Protein AF-A0A913WZL6-F1 (afdb_monomer)

Organism: Exaiptasia diaphana (NCBI:txid2652724)

Sequence (117 aa):
MYYIDDGRYGSFSDIPDTDFRVAPIEKLTSKLTYPSCICGHFLAGLDIVKEDCQLPKLSIGDWLYFDCFGAYTSTMLCNFNGFGNVKCTYYYATSKVWTSIQLNASQDFNASITFLE

Foldseek 3Di:
DEEDQAFCQAQLVPPDLPRKDKAWPDDDPDPQWDWDWYAYPPDPPPRTSHGTDTYDDDDPPTDMDIPPSDPSGQVVHDCVPNSDHDPDDDDDDDPVRVVVVVVVVVVVVVVVVVVVD

Mean predicted aligned error: 8.56 Å

Solvent-accessible surface area (backbone atoms only — not comparable to full-atom values): 7377 Å² total; per-residue (Å²): 111,47,75,41,98,55,21,36,62,24,50,42,50,77,56,62,62,86,72,49,56,76,43,63,71,66,87,66,94,63,90,63,60,40,89,28,28,38,24,15,76,48,67,87,91,74,22,61,50,33,78,80,42,78,39,52,92,78,58,95,87,66,53,77,42,66,49,88,71,74,71,68,12,77,85,57,53,45,63,61,92,71,56,75,68,86,89,74,88,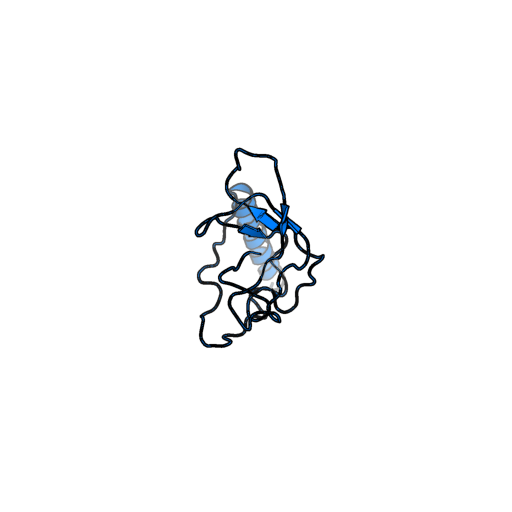85,87,84,73,52,71,69,56,49,52,52,51,54,54,51,56,54,49,55,54,53,57,65,54,67,80,76,118

Structure (mmCIF, N/CA/C/O backbone):
data_AF-A0A913WZL6-F1
#
_entry.id   AF-A0A913WZL6-F1
#
loop_
_atom_site.group_PDB
_atom_site.id
_atom_site.type_symbol
_atom_site.label_atom_id
_atom_site.label_alt_id
_atom_site.label_comp_id
_atom_site.label_asym_id
_atom_site.label_entity_id
_atom_site.label_seq_id
_atom_site.pdbx_PDB_ins_code
_atom_site.Cartn_x
_atom_site.Cartn_y
_atom_site.Cartn_z
_atom_site.occupancy
_atom_site.B_iso_or_equiv
_atom_site.auth_seq_id
_atom_site.auth_comp_id
_atom_site.auth_asym_id
_atom_site.auth_atom_id
_atom_site.pdbx_PDB_model_num
ATOM 1 N N . MET A 1 1 ? 3.086 -1.416 -17.915 1.00 90.50 1 MET A N 1
ATOM 2 C CA . MET A 1 1 ? 4.038 -1.495 -16.788 1.00 90.50 1 MET A CA 1
ATOM 3 C C . MET A 1 1 ? 3.998 -0.167 -16.061 1.00 90.50 1 MET A C 1
ATOM 5 O O . MET A 1 1 ? 4.027 0.858 -16.735 1.00 90.50 1 MET A O 1
ATOM 9 N N . TYR A 1 2 ? 3.876 -0.195 -14.739 1.00 93.69 2 TYR A N 1
ATOM 10 C CA . TYR A 1 2 ? 3.751 0.979 -13.878 1.00 93.69 2 TYR A CA 1
ATOM 11 C C . TYR A 1 2 ? 4.777 0.895 -12.749 1.00 93.69 2 TYR A C 1
ATOM 13 O O . TYR A 1 2 ? 4.983 -0.183 -12.198 1.00 93.69 2 TYR A O 1
ATOM 21 N N . TYR A 1 3 ? 5.405 2.024 -12.425 1.00 92.69 3 TYR A N 1
ATOM 22 C CA . TYR A 1 3 ? 6.372 2.136 -11.335 1.00 92.69 3 TYR A CA 1
ATOM 23 C C . TYR A 1 3 ? 5.739 2.909 -10.182 1.00 92.69 3 TYR A C 1
ATOM 25 O O . TYR A 1 3 ? 5.160 3.973 -10.414 1.00 92.69 3 TYR A O 1
ATOM 33 N N . ILE A 1 4 ? 5.845 2.371 -8.972 1.00 91.69 4 ILE A N 1
ATOM 34 C CA . ILE A 1 4 ? 5.346 2.989 -7.739 1.00 91.69 4 ILE A CA 1
ATOM 35 C C . ILE A 1 4 ? 6.505 3.340 -6.798 1.00 91.69 4 ILE A C 1
ATOM 37 O O . ILE A 1 4 ? 7.641 2.912 -6.998 1.00 91.69 4 ILE A O 1
ATOM 41 N N . ASP A 1 5 ? 6.224 4.154 -5.786 1.00 89.00 5 ASP A N 1
ATOM 42 C CA . ASP A 1 5 ? 7.200 4.675 -4.824 1.00 89.00 5 ASP A CA 1
ATOM 43 C C . ASP A 1 5 ? 7.444 3.755 -3.612 1.00 89.00 5 ASP A C 1
ATOM 45 O O . ASP A 1 5 ? 8.078 4.172 -2.647 1.00 89.00 5 ASP A O 1
ATOM 49 N N . ASP A 1 6 ? 6.991 2.501 -3.689 1.00 88.88 6 ASP A N 1
ATOM 50 C CA . ASP A 1 6 ? 7.265 1.422 -2.734 1.00 88.88 6 ASP A CA 1
ATOM 51 C C . ASP A 1 6 ? 7.424 0.089 -3.496 1.00 88.88 6 ASP A C 1
ATOM 53 O O . ASP A 1 6 ? 7.043 -0.011 -4.660 1.00 88.88 6 ASP A O 1
ATOM 57 N N . GLY A 1 7 ? 8.006 -0.943 -2.890 1.00 88.31 7 GLY A N 1
ATOM 58 C CA . GLY A 1 7 ? 8.343 -2.179 -3.598 1.00 88.31 7 GLY A CA 1
ATOM 59 C C . GLY A 1 7 ? 8.677 -3.365 -2.700 1.00 88.31 7 GLY A C 1
ATOM 60 O O . GLY A 1 7 ? 8.462 -3.344 -1.487 1.00 88.31 7 GLY A O 1
ATOM 61 N N . ARG A 1 8 ? 9.242 -4.417 -3.301 1.00 87.19 8 ARG A N 1
ATOM 62 C CA . ARG A 1 8 ? 9.744 -5.638 -2.644 1.00 87.19 8 ARG A CA 1
ATOM 63 C C . ARG A 1 8 ? 10.847 -5.360 -1.631 1.00 87.19 8 ARG A C 1
ATOM 65 O O . ARG A 1 8 ? 11.043 -6.131 -0.707 1.00 87.19 8 ARG A O 1
ATOM 72 N N . TYR A 1 9 ? 11.573 -4.261 -1.780 1.00 84.94 9 TYR A N 1
ATOM 73 C CA . TYR A 1 9 ? 12.570 -3.848 -0.788 1.00 84.94 9 TYR A CA 1
ATOM 74 C C . TYR A 1 9 ? 11.988 -2.950 0.311 1.00 84.94 9 TYR A C 1
ATOM 76 O O . TYR A 1 9 ? 12.707 -2.569 1.232 1.00 84.94 9 TYR A O 1
ATOM 84 N N . GLY A 1 10 ? 10.696 -2.632 0.217 1.00 85.31 10 GLY A N 1
ATOM 85 C CA . GLY A 1 10 ? 9.929 -1.878 1.193 1.00 85.31 10 GLY A CA 1
ATOM 86 C C . GLY A 1 10 ? 8.768 -2.710 1.732 1.00 85.31 10 GLY A C 1
ATOM 87 O O . GLY A 1 10 ? 8.968 -3.806 2.261 1.00 85.31 10 GLY A O 1
ATOM 88 N N . SER A 1 11 ? 7.548 -2.185 1.634 1.00 86.38 11 SER A N 1
ATOM 89 C CA . SER A 1 11 ? 6.396 -2.784 2.314 1.00 86.38 11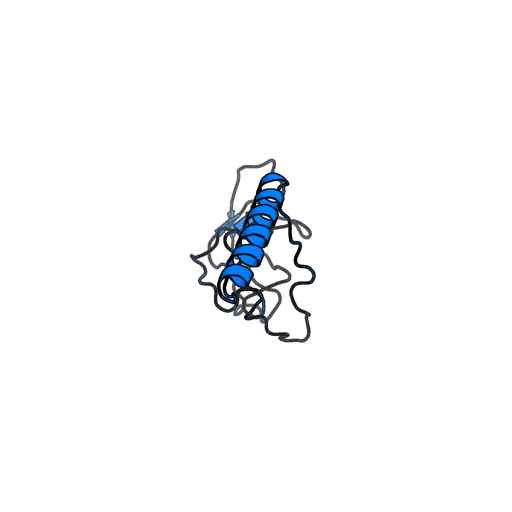 SER A CA 1
ATOM 90 C C . SER A 1 11 ? 5.914 -4.096 1.687 1.00 86.38 11 SER A C 1
ATOM 92 O O . SER A 1 11 ? 5.127 -4.7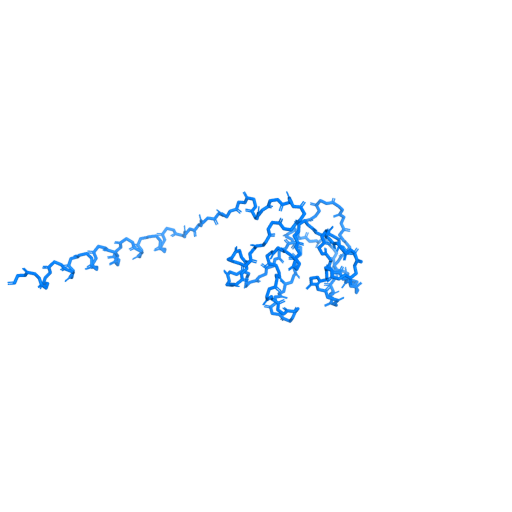98 2.314 1.00 86.38 11 SER A O 1
ATOM 94 N N . PHE A 1 12 ? 6.370 -4.443 0.477 1.00 88.31 12 PHE A N 1
ATOM 95 C CA . PHE A 1 12 ? 5.972 -5.659 -0.251 1.00 88.31 12 PHE A CA 1
ATOM 96 C C . PHE A 1 12 ? 6.970 -6.821 -0.103 1.00 88.31 12 PHE A C 1
ATOM 98 O O . PHE A 1 12 ? 6.917 -7.784 -0.870 1.00 88.31 12 PHE A O 1
ATOM 105 N N . SER A 1 13 ? 7.902 -6.727 0.849 1.00 85.12 13 SER A N 1
ATOM 106 C CA . SER A 1 13 ? 9.013 -7.675 1.011 1.00 85.12 13 SER A CA 1
ATOM 107 C C . SER A 1 13 ? 8.575 -9.130 1.147 1.00 85.12 13 SER A C 1
ATOM 109 O O . SER A 1 13 ? 8.995 -9.968 0.349 1.00 85.12 13 SER A O 1
ATOM 111 N N . ASP A 1 14 ? 7.665 -9.418 2.076 1.00 81.38 14 ASP A N 1
ATOM 112 C CA . ASP A 1 14 ? 7.252 -10.792 2.396 1.00 81.38 14 ASP A CA 1
ATOM 113 C C . ASP A 1 14 ? 5.830 -11.117 1.919 1.00 81.38 14 ASP A C 1
ATOM 115 O O . ASP A 1 14 ? 5.160 -12.001 2.444 1.00 81.38 14 ASP A O 1
ATOM 119 N N . ILE A 1 15 ? 5.329 -10.364 0.936 1.00 79.56 15 ILE A N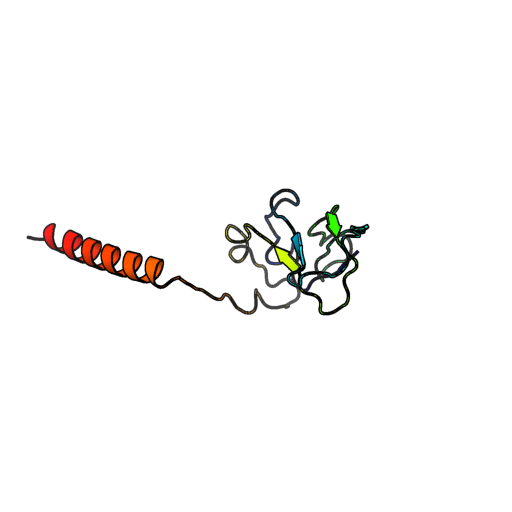 1
ATOM 120 C CA . ILE A 1 15 ? 3.952 -10.510 0.466 1.00 79.56 15 ILE A CA 1
ATOM 121 C C . ILE A 1 15 ? 3.950 -11.252 -0.873 1.00 79.56 15 ILE A C 1
ATOM 123 O O . ILE A 1 15 ? 4.529 -10.765 -1.853 1.00 79.56 15 ILE A O 1
ATOM 127 N N . PRO A 1 16 ?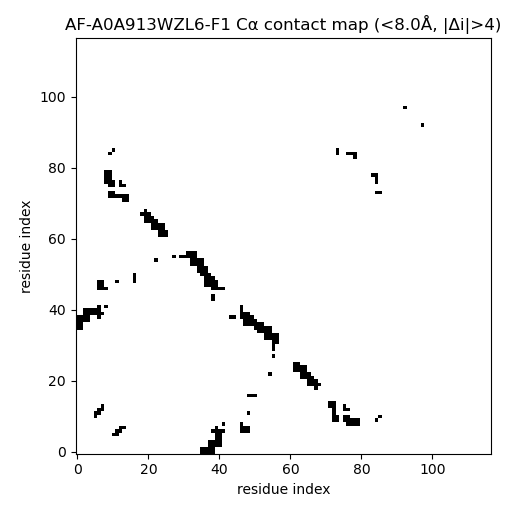 3.315 -12.430 -0.961 1.00 77.62 16 PRO A N 1
ATOM 128 C CA . PRO A 1 16 ? 3.096 -13.106 -2.231 1.00 77.62 16 PRO A CA 1
ATOM 129 C C . PRO A 1 16 ? 2.255 -12.247 -3.180 1.00 77.62 16 PRO A C 1
ATOM 131 O O . PRO A 1 16 ? 1.334 -11.552 -2.755 1.00 77.62 16 PRO A O 1
ATOM 134 N N . ASP A 1 17 ? 2.516 -12.336 -4.486 1.00 72.56 17 ASP A N 1
ATOM 135 C CA . ASP A 1 17 ? 1.759 -11.573 -5.494 1.00 72.56 17 ASP A CA 1
ATOM 136 C C . ASP A 1 17 ? 0.243 -11.881 -5.429 1.00 72.56 17 ASP A C 1
ATOM 138 O O . ASP A 1 17 ? -0.615 -11.038 -5.681 1.00 72.56 17 ASP A O 1
ATOM 142 N N . THR A 1 18 ? -0.137 -13.087 -5.014 1.00 74.56 18 THR A N 1
ATOM 143 C CA . THR A 1 18 ? -1.541 -13.514 -4.938 1.00 74.56 18 THR A CA 1
ATOM 144 C C . THR A 1 18 ? -2.346 -12.898 -3.796 1.00 74.56 18 THR A C 1
ATOM 146 O O . THR A 1 18 ? -3.575 -12.956 -3.839 1.00 74.56 18 THR A O 1
ATOM 149 N N . ASP A 1 19 ? -1.691 -12.316 -2.792 1.00 78.44 19 ASP A N 1
ATOM 150 C CA . ASP A 1 19 ? -2.312 -12.092 -1.479 1.00 78.44 19 ASP A CA 1
ATOM 151 C C . ASP A 1 19 ? -2.981 -10.722 -1.332 1.00 78.44 19 ASP A C 1
ATOM 153 O O . ASP A 1 19 ? -3.654 -10.458 -0.336 1.00 78.44 19 ASP A O 1
ATOM 157 N N . PHE A 1 20 ? -2.855 -9.859 -2.341 1.00 83.44 20 PHE A N 1
ATOM 158 C CA . PHE A 1 20 ? -3.455 -8.530 -2.339 1.00 83.44 20 PHE A CA 1
ATOM 159 C C . PHE A 1 20 ? -4.060 -8.169 -3.693 1.00 83.44 20 PHE A C 1
ATOM 161 O O . PHE A 1 20 ? -3.562 -8.516 -4.775 1.00 83.44 20 PHE A O 1
ATOM 168 N N . ARG A 1 21 ?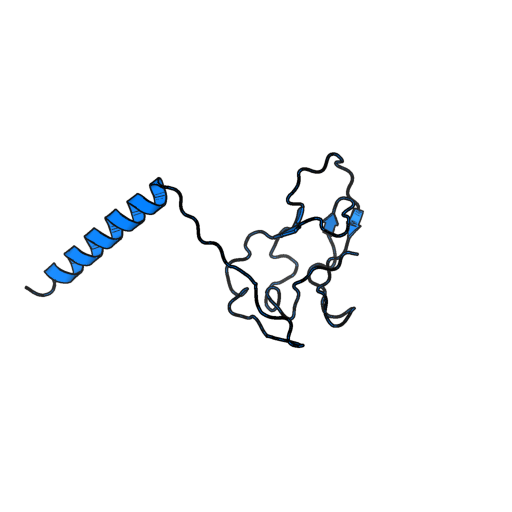 -5.155 -7.413 -3.633 1.00 87.56 21 ARG A N 1
ATOM 169 C CA . ARG A 1 21 ? -5.770 -6.772 -4.790 1.00 87.56 21 ARG A CA 1
ATOM 170 C C . ARG A 1 21 ? -5.229 -5.364 -4.921 1.00 87.56 21 ARG A C 1
ATOM 172 O O . ARG A 1 21 ? -4.963 -4.680 -3.939 1.00 87.56 21 ARG A O 1
ATOM 179 N N . VAL A 1 22 ? -5.123 -4.926 -6.167 1.00 90.81 22 VAL A N 1
ATOM 180 C CA . VAL A 1 22 ? -4.747 -3.563 -6.514 1.00 90.81 22 VAL A CA 1
ATOM 181 C C . VAL A 1 22 ? -5.889 -2.898 -7.265 1.00 90.81 22 VAL A C 1
ATOM 183 O O . VAL A 1 22 ? -6.480 -3.493 -8.169 1.00 90.81 22 VAL A O 1
ATOM 186 N N . ALA A 1 23 ? -6.208 -1.665 -6.888 1.00 90.06 23 ALA A N 1
ATOM 187 C CA . ALA A 1 23 ? -7.217 -0.861 -7.558 1.00 90.06 23 ALA A CA 1
ATOM 188 C C . ALA A 1 23 ? -6.822 0.622 -7.551 1.00 90.06 23 ALA A C 1
ATOM 190 O O . ALA A 1 23 ? -6.214 1.085 -6.592 1.00 90.06 23 ALA A O 1
ATOM 191 N N . PRO A 1 24 ? -7.171 1.399 -8.583 1.00 90.62 24 PRO A N 1
ATOM 192 C CA . PRO A 1 24 ? -7.020 2.849 -8.540 1.00 90.62 24 PRO A CA 1
ATOM 193 C C . PRO A 1 24 ? -7.974 3.468 -7.507 1.00 90.62 24 PRO A C 1
ATOM 195 O O . PRO A 1 24 ? -9.115 3.022 -7.374 1.00 90.62 24 PRO A O 1
ATOM 198 N N . ILE A 1 25 ? -7.515 4.498 -6.787 1.00 86.25 25 ILE A N 1
ATOM 199 C CA . ILE A 1 25 ? -8.334 5.200 -5.780 1.00 86.25 25 ILE A CA 1
ATOM 200 C C . ILE A 1 25 ? -9.477 5.973 -6.441 1.00 86.25 25 ILE A C 1
ATOM 202 O O . ILE A 1 25 ? -10.615 5.946 -5.967 1.00 86.25 25 ILE A O 1
ATOM 206 N N . GLU A 1 26 ? -9.188 6.679 -7.532 1.00 80.44 26 GLU A N 1
ATOM 207 C CA . GLU A 1 26 ? -10.210 7.447 -8.228 1.00 80.44 26 GLU A CA 1
ATOM 208 C C . GLU A 1 26 ? -11.116 6.545 -9.069 1.00 80.44 26 GLU A C 1
ATOM 210 O O . GLU A 1 26 ? -10.679 5.594 -9.724 1.00 80.44 26 GLU A O 1
ATOM 215 N N . LYS A 1 27 ? -12.414 6.873 -9.082 1.00 66.06 27 LYS A N 1
ATOM 216 C CA . LYS A 1 27 ? -13.380 6.229 -9.974 1.00 66.06 27 LYS A CA 1
ATOM 217 C C . LYS A 1 27 ? -13.040 6.594 -11.409 1.00 66.06 27 LYS A C 1
ATOM 219 O O . LYS A 1 27 ? -13.353 7.686 -11.879 1.00 66.06 27 LYS A O 1
ATOM 224 N N . LEU A 1 28 ? -12.450 5.647 -12.119 1.00 67.06 28 LEU A N 1
ATOM 225 C CA . LEU A 1 28 ? -12.137 5.844 -13.520 1.00 67.06 28 LEU A CA 1
ATOM 226 C C . LEU A 1 28 ? -13.412 5.830 -14.358 1.00 67.06 28 LEU A C 1
ATOM 228 O O . LEU A 1 28 ? -14.312 5.007 -14.186 1.00 67.06 28 LEU A O 1
ATOM 232 N N . THR A 1 29 ? -13.475 6.778 -15.284 1.00 63.31 29 THR A N 1
ATOM 233 C CA . THR A 1 29 ? -14.592 6.980 -16.212 1.00 63.31 29 THR A CA 1
ATOM 234 C C . THR A 1 29 ? -14.707 5.865 -17.251 1.00 63.31 29 THR A C 1
ATOM 236 O O . THR A 1 29 ? -15.782 5.654 -17.809 1.00 63.31 29 THR A O 1
ATOM 239 N N . SER A 1 30 ? -13.626 5.117 -17.490 1.00 71.44 30 SER A N 1
ATOM 240 C CA . SER A 1 30 ? -13.580 3.991 -18.423 1.00 71.44 30 SER A CA 1
ATOM 241 C C . SER A 1 30 ? -13.483 2.654 -17.691 1.00 71.44 30 SER A C 1
ATOM 243 O O . SER A 1 30 ? -12.718 2.511 -16.741 1.00 71.44 30 SER A O 1
ATOM 245 N N . LYS A 1 31 ? -14.222 1.650 -18.182 1.00 77.62 31 LYS A N 1
ATOM 246 C CA . LYS A 1 31 ? -14.140 0.251 -17.720 1.00 77.62 31 LYS A CA 1
ATOM 247 C C . LYS A 1 31 ? -13.062 -0.568 -18.440 1.00 77.62 31 LYS A C 1
ATOM 249 O O . LYS A 1 31 ? -12.906 -1.746 -18.140 1.00 77.62 31 LYS A O 1
ATOM 254 N N . LEU A 1 32 ? -12.373 0.013 -19.424 1.00 90.25 32 LEU A N 1
ATOM 255 C CA . LEU A 1 32 ? -11.387 -0.711 -20.222 1.00 90.25 32 LEU A CA 1
ATOM 256 C C . LEU A 1 32 ? -10.099 -0.922 -19.419 1.00 90.25 32 LEU A C 1
ATOM 258 O O . LEU A 1 32 ? -9.486 0.049 -18.975 1.00 90.25 32 LEU A O 1
ATOM 262 N N . THR A 1 33 ? -9.691 -2.181 -19.276 1.00 93.12 33 THR A N 1
ATOM 263 C CA . THR A 1 33 ? -8.451 -2.592 -18.610 1.00 93.12 33 THR A CA 1
ATOM 264 C C . THR A 1 33 ? -7.459 -3.189 -19.599 1.00 93.12 33 THR A C 1
ATOM 266 O O . THR A 1 33 ? -7.827 -3.622 -20.691 1.00 93.12 33 THR A O 1
ATOM 269 N N . TYR A 1 34 ? -6.195 -3.211 -19.195 1.00 94.00 34 TYR A N 1
ATOM 270 C CA . TYR A 1 34 ? -5.071 -3.718 -19.961 1.00 94.00 34 TYR A CA 1
ATOM 271 C C . TYR A 1 34 ? -4.206 -4.621 -19.071 1.00 94.00 34 TYR A C 1
ATOM 273 O O . TYR A 1 34 ? -3.998 -4.284 -17.896 1.00 94.00 34 TYR A O 1
ATOM 281 N N . PRO A 1 35 ? -3.642 -5.713 -19.624 1.00 95.69 35 PRO A N 1
ATOM 282 C CA . PRO A 1 35 ? -2.596 -6.478 -18.958 1.00 95.69 35 PRO A CA 1
ATOM 283 C C . PRO A 1 35 ? -1.451 -5.558 -18.535 1.00 95.69 35 PRO A C 1
ATOM 285 O O . PRO A 1 35 ? -0.909 -4.795 -19.340 1.00 95.69 35 PRO A O 1
ATOM 288 N N . SER A 1 36 ? -1.129 -5.592 -17.251 1.00 94.12 36 SER A N 1
ATOM 289 C CA . SER A 1 36 ? -0.240 -4.646 -16.594 1.00 94.12 36 SER A CA 1
ATOM 290 C C . SER A 1 36 ? 0.631 -5.355 -15.565 1.00 94.12 36 SER A C 1
ATOM 292 O O . SER A 1 36 ? 0.232 -6.349 -14.973 1.00 94.12 36 SER A O 1
ATOM 294 N N . CYS A 1 37 ? 1.807 -4.781 -15.326 1.00 92.75 37 CYS A N 1
ATOM 295 C CA . CYS A 1 37 ? 2.744 -5.185 -14.283 1.00 92.75 37 CYS A CA 1
ATOM 296 C C . CYS A 1 37 ? 3.073 -3.954 -13.431 1.00 92.75 37 CYS A C 1
ATOM 298 O O . CYS A 1 37 ? 3.221 -2.855 -13.987 1.00 92.75 37 CYS A O 1
ATOM 300 N N . ILE A 1 38 ? 3.155 -4.146 -12.115 1.00 93.44 38 ILE A N 1
ATOM 301 C CA . ILE A 1 38 ? 3.530 -3.130 -11.131 1.00 93.44 38 ILE A CA 1
ATOM 302 C C . ILE A 1 38 ? 4.915 -3.469 -10.602 1.00 93.44 38 ILE A C 1
ATOM 304 O O . ILE A 1 38 ? 5.155 -4.571 -10.102 1.00 93.44 38 ILE A O 1
ATOM 308 N N . CYS A 1 39 ? 5.804 -2.493 -10.676 1.00 91.94 39 CYS A N 1
ATOM 309 C CA . CYS A 1 39 ? 7.162 -2.597 -10.178 1.00 91.94 39 CYS A CA 1
ATOM 310 C C . CYS A 1 39 ? 7.405 -1.526 -9.125 1.00 91.94 39 CYS A C 1
ATOM 312 O O . CYS A 1 39 ? 6.884 -0.412 -9.230 1.00 91.94 39 CYS A O 1
ATOM 314 N N . GLY A 1 40 ? 8.220 -1.862 -8.133 1.00 89.81 40 GLY A N 1
ATOM 315 C CA . GLY A 1 40 ? 8.792 -0.854 -7.264 1.00 89.81 40 GLY A CA 1
ATOM 316 C C . GLY A 1 40 ? 9.841 -0.024 -8.000 1.00 89.81 40 GLY A C 1
ATOM 317 O O . GLY A 1 40 ? 10.172 -0.247 -9.170 1.00 89.81 40 GLY A O 1
ATOM 318 N N . HIS A 1 41 ? 10.340 0.992 -7.315 1.00 81.56 41 HIS A N 1
ATOM 319 C CA . HIS A 1 41 ? 11.267 1.964 -7.884 1.00 81.56 41 HIS A CA 1
ATOM 320 C C . HIS A 1 41 ? 12.733 1.505 -7.867 1.00 81.56 41 HIS A C 1
ATOM 322 O O . HIS A 1 41 ? 13.599 2.223 -8.377 1.00 81.56 41 HIS A O 1
ATOM 328 N N . PHE A 1 42 ? 13.041 0.338 -7.290 1.00 73.75 42 PHE A N 1
ATOM 329 C CA . PHE A 1 42 ? 14.401 -0.186 -7.226 1.00 73.75 42 PHE A CA 1
ATOM 330 C C . PHE A 1 42 ? 14.677 -1.262 -8.265 1.00 73.75 42 PHE A C 1
ATOM 332 O O . PHE A 1 42 ? 13.769 -1.903 -8.768 1.00 73.75 42 PHE A O 1
ATOM 339 N N . LEU A 1 43 ? 15.967 -1.454 -8.577 1.00 73.31 43 LEU A N 1
ATOM 340 C CA . LEU A 1 43 ? 16.510 -2.626 -9.281 1.00 73.31 43 LEU A CA 1
ATOM 341 C C . LEU A 1 43 ? 15.575 -3.180 -10.369 1.00 73.31 43 LEU A C 1
ATOM 343 O O . LEU A 1 43 ? 15.055 -4.294 -10.254 1.00 73.31 43 LEU A O 1
ATOM 347 N N . ALA A 1 44 ? 15.351 -2.364 -11.406 1.00 65.81 44 ALA A N 1
ATOM 348 C CA . ALA A 1 44 ? 14.432 -2.649 -12.503 1.00 65.81 44 ALA A CA 1
ATOM 349 C C . ALA A 1 44 ? 14.551 -4.111 -12.979 1.00 65.81 44 ALA A C 1
ATOM 351 O O . ALA A 1 44 ? 15.615 -4.541 -13.423 1.00 65.81 44 ALA A O 1
ATOM 352 N N . GLY A 1 45 ? 13.455 -4.867 -12.859 1.00 69.56 45 GLY A N 1
ATOM 353 C CA . GLY A 1 45 ? 13.368 -6.283 -13.237 1.00 69.56 45 GLY A CA 1
ATOM 354 C C . GLY A 1 45 ? 13.408 -7.289 -12.079 1.00 69.56 45 GLY A C 1
ATOM 355 O O . GLY A 1 45 ? 12.994 -8.423 -12.286 1.00 69.56 45 GLY A O 1
ATOM 356 N N . LEU A 1 46 ? 13.847 -6.897 -10.877 1.00 79.19 46 LEU A N 1
ATOM 357 C CA . LEU A 1 46 ? 13.784 -7.739 -9.667 1.00 79.19 46 LEU A CA 1
ATOM 358 C C . LEU A 1 46 ? 12.766 -7.226 -8.643 1.00 79.19 46 LEU A C 1
ATOM 360 O O . LEU A 1 46 ? 12.205 -8.006 -7.879 1.00 79.19 46 LEU A O 1
ATOM 364 N N . ASP A 1 47 ? 12.493 -5.922 -8.650 1.00 87.38 47 ASP A N 1
ATOM 365 C CA . ASP A 1 47 ? 11.494 -5.294 -7.785 1.00 87.38 47 ASP A CA 1
ATOM 366 C C . ASP A 1 47 ? 10.093 -5.363 -8.412 1.00 87.38 47 ASP A C 1
ATOM 368 O O . ASP A 1 47 ? 9.471 -4.349 -8.741 1.00 87.38 47 ASP A O 1
ATOM 372 N N . ILE A 1 48 ? 9.615 -6.581 -8.668 1.00 90.62 48 ILE A N 1
ATOM 373 C CA . ILE A 1 48 ? 8.273 -6.791 -9.207 1.00 90.62 48 ILE A CA 1
ATOM 374 C C . ILE A 1 48 ? 7.308 -7.025 -8.049 1.00 90.62 48 ILE A C 1
ATOM 376 O O . ILE A 1 48 ? 7.398 -8.015 -7.320 1.00 90.62 48 ILE A O 1
ATOM 380 N N . VAL A 1 49 ? 6.378 -6.086 -7.890 1.00 91.25 49 VAL A N 1
ATOM 381 C CA . VAL A 1 49 ? 5.329 -6.143 -6.871 1.00 91.25 49 VAL A CA 1
ATOM 382 C C . VAL A 1 49 ? 4.198 -7.046 -7.343 1.00 91.25 49 VAL A C 1
ATOM 384 O O . VAL A 1 49 ? 3.750 -7.903 -6.589 1.00 91.25 49 VAL A O 1
ATOM 387 N N . LYS A 1 50 ? 3.763 -6.865 -8.595 1.00 91.69 50 LYS A N 1
ATOM 388 C CA . LYS A 1 50 ? 2.678 -7.636 -9.204 1.00 91.69 50 LYS A CA 1
ATOM 389 C C . LYS A 1 50 ? 2.968 -7.891 -10.672 1.00 91.69 50 LYS A C 1
ATOM 391 O O . LYS A 1 50 ? 3.055 -6.941 -11.456 1.00 91.69 50 LYS A O 1
ATOM 396 N N . GLU A 1 51 ? 3.156 -9.155 -11.032 1.00 90.56 51 GLU A N 1
ATOM 397 C CA . GLU A 1 51 ? 3.576 -9.548 -12.382 1.00 90.56 51 GLU A CA 1
ATOM 398 C C . GLU A 1 51 ? 2.428 -9.434 -13.384 1.00 90.56 51 GLU A C 1
ATOM 400 O O . GLU A 1 51 ? 2.611 -8.863 -14.461 1.00 90.56 51 GLU A O 1
ATOM 405 N N . ASP A 1 52 ? 1.240 -9.912 -13.007 1.00 91.00 52 ASP A N 1
ATOM 406 C CA . ASP A 1 52 ? 0.056 -9.908 -13.864 1.00 91.00 52 ASP A CA 1
ATOM 407 C C . ASP A 1 52 ? -1.158 -9.318 -13.140 1.00 91.00 52 ASP A C 1
ATOM 409 O O . ASP A 1 52 ? -1.653 -9.826 -12.129 1.00 91.00 52 ASP A O 1
ATOM 413 N N . CYS A 1 53 ? -1.652 -8.201 -13.668 1.00 92.19 53 CYS A N 1
ATOM 414 C CA . CYS A 1 53 ? -2.901 -7.598 -13.239 1.00 92.19 53 CYS A CA 1
ATOM 415 C C . CYS A 1 53 ? -3.615 -6.892 -14.392 1.00 92.19 53 CYS A C 1
ATOM 417 O O . CYS A 1 53 ? -3.013 -6.448 -15.370 1.00 92.19 53 CYS A O 1
ATOM 419 N N . GLN A 1 54 ? -4.931 -6.753 -14.257 1.00 93.12 54 GLN A N 1
ATOM 420 C CA . GLN A 1 54 ? -5.744 -5.962 -15.172 1.00 93.12 54 GLN A CA 1
ATOM 421 C C . GLN A 1 54 ? -5.952 -4.579 -14.578 1.00 93.12 54 GLN A C 1
ATOM 423 O O . GLN A 1 54 ? -6.693 -4.422 -13.608 1.00 93.12 54 GLN A O 1
ATOM 428 N N . LEU A 1 55 ? -5.309 -3.578 -15.176 1.00 92.56 55 LEU A N 1
ATOM 429 C CA . LEU A 1 55 ? -5.459 -2.191 -14.764 1.00 92.56 55 LEU A CA 1
ATOM 430 C C . LEU A 1 55 ? -5.973 -1.334 -15.918 1.00 92.56 55 LEU A C 1
ATOM 432 O O . LEU A 1 55 ? -5.597 -1.538 -17.072 1.00 92.56 55 LEU A O 1
ATOM 436 N N . PRO A 1 56 ? -6.840 -0.360 -15.636 1.00 92.88 56 PRO A N 1
ATOM 437 C CA . PRO A 1 56 ? -7.144 0.694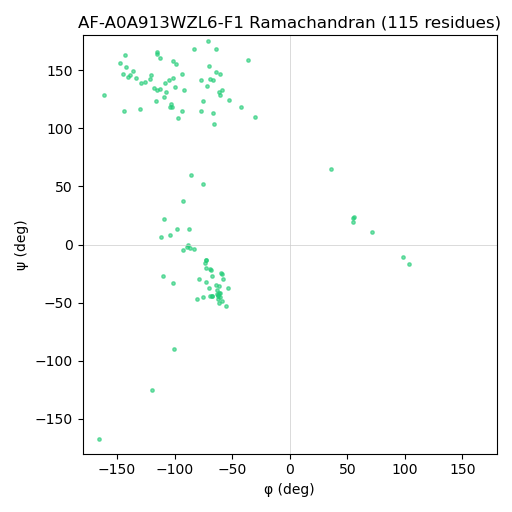 -16.591 1.00 92.88 56 PRO A CA 1
ATOM 438 C C . PRO A 1 56 ? -5.900 1.543 -16.873 1.00 92.88 56 PRO A C 1
ATOM 440 O O . PRO A 1 56 ? -4.887 1.446 -16.184 1.00 92.88 56 PRO A O 1
ATOM 443 N N . LYS A 1 57 ? -5.962 2.387 -17.906 1.00 92.06 57 LYS A N 1
ATOM 444 C CA . LYS A 1 57 ? -4.839 3.266 -18.242 1.00 92.06 57 LYS A CA 1
ATOM 445 C C . LYS A 1 57 ? -4.630 4.301 -17.132 1.00 92.06 57 LYS A C 1
ATOM 447 O O . LYS A 1 57 ? -5.463 5.188 -16.976 1.00 92.06 57 LYS A O 1
ATOM 452 N N . LEU A 1 58 ? -3.501 4.198 -16.438 1.00 91.94 58 LEU A N 1
ATOM 453 C CA . LEU A 1 58 ? -3.053 5.152 -15.420 1.00 91.94 58 LEU A CA 1
ATOM 454 C C . LEU A 1 58 ? -2.025 6.140 -15.983 1.00 91.94 58 LEU A C 1
ATOM 456 O O . LEU A 1 58 ? -1.314 5.836 -16.951 1.00 91.94 58 LEU A O 1
ATOM 460 N N . SER A 1 59 ? -1.948 7.305 -15.351 1.00 92.25 59 SER A N 1
ATOM 461 C CA . SER A 1 59 ? -0.981 8.374 -15.594 1.00 92.25 59 SER A CA 1
ATOM 462 C C . SER A 1 59 ? -0.086 8.592 -14.371 1.00 92.25 59 SER A C 1
ATOM 464 O O . SER A 1 59 ? -0.380 8.142 -13.266 1.00 92.25 59 SER A O 1
ATOM 466 N N . ILE A 1 60 ? 1.033 9.291 -14.567 1.00 93.94 60 ILE A N 1
ATOM 467 C CA . ILE A 1 60 ? 1.906 9.692 -13.456 1.00 93.94 60 ILE A CA 1
ATOM 468 C C . ILE A 1 60 ? 1.107 10.578 -12.494 1.00 93.94 60 ILE A C 1
ATOM 470 O O . ILE A 1 60 ? 0.517 11.568 -12.922 1.00 93.94 60 ILE A O 1
ATOM 474 N N . GLY A 1 61 ? 1.133 10.229 -11.207 1.00 91.88 61 GLY A N 1
ATOM 475 C CA . GLY A 1 61 ? 0.395 10.926 -10.150 1.00 91.88 61 GLY A CA 1
ATOM 476 C C . GLY A 1 61 ? -0.931 10.265 -9.765 1.00 91.88 61 GLY A C 1
ATOM 477 O O . GLY A 1 61 ? -1.487 10.628 -8.730 1.00 91.88 61 GLY A O 1
ATOM 478 N N . ASP A 1 62 ? -1.406 9.281 -10.535 1.00 92.75 62 ASP A N 1
ATOM 479 C CA . ASP A 1 62 ? -2.556 8.471 -10.137 1.00 92.75 62 ASP A CA 1
ATOM 480 C C . ASP A 1 62 ? -2.186 7.568 -8.956 1.00 92.75 62 ASP A C 1
ATOM 482 O O . ASP A 1 62 ? -1.087 7.012 -8.887 1.00 92.75 62 ASP A O 1
ATOM 486 N N . TRP A 1 63 ? -3.133 7.386 -8.037 1.00 92.31 63 TRP A N 1
ATOM 487 C CA . TRP A 1 63 ? -2.922 6.594 -6.830 1.00 92.31 63 TRP A CA 1
ATOM 488 C C . TRP A 1 63 ? -3.499 5.191 -6.960 1.00 92.31 63 TRP A C 1
ATOM 490 O O . TRP A 1 63 ? -4.648 5.003 -7.374 1.00 92.31 63 TRP A O 1
ATOM 500 N N . LEU A 1 64 ? -2.711 4.215 -6.518 1.00 92.50 64 LEU A N 1
ATOM 501 C CA . LEU A 1 64 ? -3.128 2.832 -6.342 1.00 92.50 64 LEU A CA 1
ATOM 502 C C . LEU A 1 64 ? -3.399 2.542 -4.867 1.00 92.50 64 LEU A C 1
ATOM 504 O O . LEU A 1 64 ? -2.710 3.026 -3.972 1.00 92.50 64 LEU A O 1
ATOM 508 N N . TYR A 1 65 ? -4.413 1.725 -4.638 1.00 91.00 65 TYR A N 1
ATOM 509 C CA . TYR A 1 65 ? -4.804 1.183 -3.354 1.00 91.00 65 TYR A CA 1
ATOM 510 C C . TYR A 1 65 ? -4.567 -0.324 -3.348 1.00 91.00 65 TYR A C 1
ATOM 512 O O . TYR A 1 65 ? -4.959 -1.020 -4.289 1.00 91.00 65 TYR A O 1
ATOM 520 N N . PHE A 1 66 ? -3.957 -0.801 -2.266 1.00 90.94 66 PHE A N 1
ATOM 521 C CA . PHE A 1 66 ? -3.697 -2.209 -1.999 1.00 90.94 66 PHE A CA 1
ATOM 522 C C . PHE A 1 66 ? -4.486 -2.621 -0.752 1.00 90.94 66 PHE A C 1
ATOM 524 O O . PHE A 1 66 ? -4.359 -1.986 0.299 1.00 90.94 66 PHE A O 1
ATOM 531 N N . ASP A 1 67 ? -5.341 -3.638 -0.872 1.00 87.56 67 ASP A N 1
ATOM 532 C CA . ASP A 1 67 ? -6.113 -4.154 0.263 1.00 87.56 67 ASP A CA 1
ATOM 533 C C . ASP A 1 67 ? -5.302 -5.153 1.104 1.00 87.56 67 ASP A C 1
ATOM 535 O O . ASP A 1 67 ? -4.201 -5.559 0.741 1.00 87.56 67 ASP A O 1
ATOM 539 N N . CYS A 1 68 ? -5.826 -5.496 2.287 1.00 84.06 68 CYS A N 1
ATOM 540 C CA . CYS A 1 68 ? -5.239 -6.500 3.187 1.00 84.06 68 CYS A CA 1
ATOM 541 C C . CYS A 1 68 ? -3.765 -6.257 3.586 1.00 84.06 68 CYS A C 1
ATOM 543 O O . CYS A 1 68 ? -3.077 -7.164 4.043 1.00 84.06 68 CYS A O 1
ATOM 545 N N . PHE A 1 69 ? -3.302 -5.010 3.512 1.00 87.31 69 PHE A N 1
ATOM 546 C CA . PHE A 1 69 ? -1.887 -4.645 3.592 1.00 87.31 69 PHE A CA 1
ATOM 547 C C . PHE A 1 69 ? -1.380 -4.301 5.012 1.00 87.31 69 PHE A C 1
ATOM 549 O O . PHE A 1 69 ? -0.606 -3.364 5.217 1.00 87.31 69 PHE A O 1
ATOM 556 N N . GLY A 1 70 ? -1.868 -5.019 6.029 1.00 84.62 70 GLY A N 1
ATOM 557 C CA . GLY A 1 70 ? -1.631 -4.683 7.442 1.00 84.62 70 GLY A CA 1
ATOM 558 C C . GLY A 1 70 ? -0.565 -5.514 8.165 1.00 84.62 70 GLY A C 1
ATOM 559 O O . GLY A 1 70 ? 0.107 -4.995 9.053 1.00 84.62 70 GLY A O 1
ATOM 560 N N . ALA A 1 71 ? -0.416 -6.796 7.824 1.00 85.50 71 ALA A N 1
ATOM 561 C CA . ALA A 1 71 ? 0.483 -7.726 8.512 1.00 85.50 71 ALA A CA 1
ATOM 562 C C . ALA A 1 71 ? 1.739 -7.993 7.676 1.00 85.50 71 ALA A C 1
ATOM 564 O O . ALA A 1 71 ? 1.639 -8.112 6.461 1.00 85.50 71 ALA A O 1
ATOM 565 N N . TYR A 1 72 ? 2.903 -8.095 8.328 1.00 84.94 72 TYR A N 1
ATOM 566 C CA . TYR A 1 72 ? 4.200 -8.362 7.680 1.00 84.94 72 TYR A CA 1
ATOM 567 C C . TYR A 1 72 ? 4.584 -7.360 6.573 1.00 84.94 72 TYR A C 1
ATOM 569 O O . TYR A 1 72 ? 5.399 -7.661 5.708 1.00 84.94 72 TYR A O 1
ATOM 577 N N . THR A 1 73 ? 4.021 -6.148 6.629 1.00 86.19 73 THR A N 1
ATOM 578 C CA . THR A 1 73 ? 4.256 -5.076 5.654 1.00 86.19 73 THR A CA 1
ATOM 579 C C . THR A 1 73 ? 5.265 -4.074 6.216 1.00 86.19 73 THR A C 1
ATOM 581 O O . THR A 1 73 ? 6.477 -4.263 6.130 1.00 86.19 73 THR A O 1
ATOM 584 N N . SER A 1 74 ? 4.781 -3.053 6.923 1.00 80.88 74 SER A N 1
ATOM 585 C CA . SER A 1 74 ? 5.600 -2.010 7.552 1.00 80.88 74 SER A CA 1
ATOM 586 C C . SER A 1 74 ? 6.614 -2.539 8.574 1.00 80.88 74 SER A C 1
ATOM 588 O O . SER A 1 74 ? 7.653 -1.924 8.795 1.00 80.88 74 SER A O 1
ATOM 590 N N . THR A 1 75 ? 6.356 -3.697 9.184 1.00 81.31 75 THR A N 1
ATOM 591 C CA . THR A 1 75 ? 7.276 -4.325 10.143 1.00 81.31 75 THR A CA 1
ATOM 592 C C . THR A 1 75 ? 8.520 -4.921 9.484 1.00 81.31 75 THR A C 1
ATOM 594 O O . THR A 1 75 ? 9.510 -5.140 10.174 1.00 81.31 75 THR A O 1
ATOM 597 N N . MET A 1 76 ? 8.471 -5.193 8.177 1.00 76.94 76 MET A N 1
ATOM 598 C CA . MET A 1 76 ? 9.546 -5.831 7.404 1.00 76.94 76 MET A CA 1
ATOM 599 C C . MET A 1 76 ? 10.326 -4.830 6.539 1.00 76.94 76 MET A C 1
ATOM 601 O O . MET A 1 76 ? 11.160 -5.231 5.727 1.00 76.94 76 MET A O 1
ATOM 605 N N . LEU A 1 77 ? 10.060 -3.529 6.706 1.00 75.75 77 LEU A N 1
ATOM 606 C CA . LEU A 1 77 ? 10.686 -2.462 5.932 1.00 75.75 77 LEU A CA 1
ATOM 607 C C . LEU A 1 77 ? 12.209 -2.462 6.083 1.00 75.75 77 LEU A C 1
ATOM 609 O O . LEU A 1 77 ? 12.753 -2.468 7.190 1.00 75.75 77 LEU A O 1
ATOM 613 N N . CYS A 1 78 ? 12.898 -2.362 4.950 1.00 68.81 78 CYS A N 1
ATOM 614 C CA . CYS A 1 78 ? 14.325 -2.104 4.885 1.00 68.81 78 CYS A CA 1
ATOM 615 C C . CYS A 1 78 ? 14.548 -0.747 4.208 1.00 68.81 78 CYS A C 1
ATOM 617 O O . CYS A 1 78 ? 14.002 -0.489 3.141 1.00 68.81 78 CYS A O 1
ATOM 619 N N . ASN A 1 79 ? 15.396 0.115 4.779 1.00 72.75 79 ASN A N 1
ATOM 620 C CA . ASN A 1 79 ? 15.814 1.375 4.143 1.00 72.75 79 ASN A CA 1
ATOM 621 C C . ASN A 1 79 ? 16.836 1.117 3.017 1.00 72.75 79 ASN A C 1
ATOM 623 O O . ASN A 1 79 ? 17.934 1.686 2.996 1.00 72.75 79 ASN A O 1
ATOM 627 N N . PHE A 1 80 ? 16.509 0.216 2.095 1.00 70.69 80 PHE A N 1
ATOM 628 C CA . PHE A 1 80 ? 17.357 -0.094 0.956 1.00 70.69 80 PHE A CA 1
ATOM 629 C C . PHE A 1 80 ? 17.530 1.166 0.092 1.00 70.69 80 PHE A C 1
ATOM 631 O O . PHE A 1 80 ? 16.569 1.876 -0.191 1.00 70.69 80 PHE A O 1
ATOM 638 N N . ASN A 1 81 ? 18.772 1.498 -0.276 1.00 69.69 81 ASN A N 1
ATOM 639 C CA . ASN A 1 81 ? 19.142 2.719 -1.015 1.00 69.69 81 ASN A CA 1
ATOM 640 C C . ASN A 1 81 ? 18.690 4.061 -0.394 1.00 69.69 81 ASN A C 1
ATOM 642 O O . ASN A 1 81 ? 18.655 5.075 -1.089 1.00 69.69 81 ASN A O 1
ATOM 646 N N . GLY A 1 82 ? 18.366 4.106 0.902 1.00 68.75 82 GLY A N 1
ATOM 647 C CA . GLY A 1 82 ? 18.120 5.366 1.613 1.00 68.75 82 GLY A CA 1
ATOM 648 C C . GLY A 1 82 ? 16.816 6.091 1.256 1.00 68.75 82 GLY A C 1
ATOM 649 O O . GLY A 1 82 ? 16.628 7.229 1.690 1.00 68.75 82 GLY A O 1
ATOM 650 N N . PHE A 1 83 ? 15.902 5.457 0.515 1.00 66.25 83 PHE A N 1
ATOM 651 C CA . PHE A 1 83 ? 14.528 5.945 0.415 1.00 66.25 83 PHE A CA 1
ATOM 652 C C . PHE A 1 83 ? 13.814 5.546 1.705 1.00 66.25 83 PHE A C 1
ATOM 654 O O . PHE A 1 83 ? 13.726 4.368 2.039 1.00 66.25 83 PHE A O 1
ATOM 661 N N . GLY A 1 84 ? 13.419 6.547 2.489 1.00 58.84 84 GLY A N 1
ATOM 662 C CA . GLY A 1 84 ? 12.846 6.329 3.812 1.00 58.84 84 GLY A CA 1
ATOM 663 C C . GLY A 1 84 ? 11.516 5.572 3.772 1.00 58.84 84 GLY A C 1
ATOM 664 O O . GLY A 1 84 ? 10.736 5.733 2.836 1.00 58.84 84 GLY A O 1
ATOM 665 N N . ASN A 1 85 ? 11.291 4.801 4.838 1.00 60.56 85 ASN A N 1
ATOM 666 C CA . ASN A 1 85 ? 10.063 4.091 5.214 1.00 60.56 85 ASN A CA 1
ATOM 667 C C . ASN A 1 85 ? 8.742 4.823 4.893 1.00 60.56 85 ASN A C 1
ATOM 669 O O . ASN A 1 85 ? 8.705 6.055 4.827 1.00 60.56 85 ASN A O 1
ATOM 673 N N . VAL A 1 86 ? 7.646 4.046 4.812 1.00 61.38 86 VAL A N 1
ATOM 674 C CA . VAL A 1 86 ? 6.240 4.498 4.717 1.00 61.38 86 VAL A CA 1
ATOM 675 C C . VAL A 1 86 ? 6.043 5.831 5.439 1.00 61.38 86 VAL A C 1
ATOM 677 O O . VAL A 1 86 ? 6.136 5.921 6.664 1.00 61.38 86 VAL A O 1
ATOM 680 N N . LYS A 1 87 ? 5.809 6.887 4.654 1.00 62.34 87 LYS A N 1
ATOM 681 C CA . LYS A 1 87 ? 5.966 8.271 5.119 1.00 62.34 87 LYS A CA 1
ATOM 682 C C . LYS A 1 87 ? 4.941 8.696 6.171 1.00 62.34 87 LYS A C 1
ATOM 684 O O . LYS A 1 87 ? 5.217 9.645 6.898 1.00 62.34 87 LYS A O 1
ATOM 689 N N . CYS A 1 88 ? 3.786 8.029 6.259 1.00 73.25 88 CYS A N 1
ATOM 690 C CA . CYS A 1 88 ? 2.744 8.297 7.252 1.00 73.25 88 CYS A CA 1
ATOM 691 C C . CYS A 1 88 ? 1.775 7.111 7.386 1.00 73.25 88 CYS A C 1
ATOM 693 O O . CYS A 1 88 ? 1.175 6.692 6.398 1.00 73.25 88 CYS A O 1
ATOM 695 N N . THR A 1 89 ? 1.544 6.645 8.617 1.00 84.50 89 THR A N 1
ATOM 696 C CA . THR A 1 89 ? 0.425 5.750 8.954 1.00 84.50 89 THR A CA 1
ATOM 697 C C . THR A 1 89 ? -0.656 6.561 9.655 1.00 84.50 89 THR A C 1
ATOM 699 O O . THR A 1 89 ? -0.410 7.144 10.711 1.00 84.50 89 THR A O 1
ATOM 702 N N . TYR A 1 90 ? -1.861 6.587 9.085 1.00 89.69 90 TYR A N 1
ATOM 703 C CA . TYR A 1 90 ? -3.013 7.264 9.678 1.00 89.69 90 TYR A CA 1
ATOM 704 C C . TYR A 1 90 ? -3.946 6.244 10.328 1.00 89.69 90 TYR A C 1
ATOM 706 O O . TYR A 1 90 ? -4.511 5.385 9.654 1.00 89.69 90 TYR A O 1
ATOM 714 N N . TYR A 1 91 ? -4.135 6.364 11.639 1.00 90.69 91 TYR A N 1
ATOM 715 C CA . TYR A 1 91 ? -5.098 5.557 12.382 1.00 90.69 91 TYR A CA 1
ATOM 716 C C . TYR A 1 91 ? -6.440 6.283 12.445 1.00 90.69 91 TYR A C 1
ATOM 718 O O . TYR A 1 91 ? -6.498 7.466 12.779 1.00 90.69 91 TYR A O 1
ATOM 726 N N . TYR A 1 92 ? -7.526 5.571 12.153 1.00 93.19 92 TYR A N 1
ATOM 727 C CA . TYR A 1 92 ? -8.882 6.090 12.285 1.00 93.19 92 TYR A CA 1
ATOM 728 C C . TYR A 1 92 ? -9.787 5.048 12.939 1.00 93.19 92 TYR A C 1
ATOM 730 O O . TYR A 1 92 ? -9.604 3.843 12.782 1.00 93.19 92 TYR A O 1
ATOM 738 N N . ALA A 1 93 ? -10.785 5.526 13.674 1.00 94.94 93 ALA A N 1
ATOM 739 C CA . ALA A 1 93 ? -11.820 4.698 14.269 1.00 94.94 93 ALA A CA 1
ATOM 740 C C . ALA A 1 93 ? -13.160 5.420 14.146 1.00 94.94 93 ALA A C 1
ATOM 742 O O . ALA A 1 93 ? -13.238 6.643 14.261 1.00 94.94 93 ALA A O 1
ATOM 743 N N . THR A 1 94 ? -14.233 4.663 13.921 1.00 96.62 94 THR A N 1
ATOM 744 C CA . THR A 1 94 ? -15.582 5.234 14.008 1.00 96.62 94 THR A CA 1
ATOM 745 C C . THR A 1 94 ? -15.908 5.552 15.464 1.00 96.62 94 THR A C 1
ATOM 747 O O . THR A 1 94 ? -15.414 4.878 16.369 1.00 96.62 94 THR A O 1
ATOM 750 N N . SER A 1 95 ? -16.798 6.517 15.707 1.00 95.62 95 SER A N 1
ATOM 751 C CA . SER A 1 95 ? -17.234 6.853 17.070 1.00 95.62 95 SER A CA 1
ATOM 752 C C . SER A 1 95 ? -17.755 5.629 17.825 1.00 95.62 95 SER A C 1
ATOM 754 O O . SER A 1 95 ? -17.453 5.462 18.999 1.00 95.62 95 SER A O 1
ATOM 756 N N . LYS A 1 96 ? -18.458 4.721 17.133 1.00 96.12 96 LYS A N 1
ATOM 757 C CA . LYS A 1 96 ? -18.937 3.460 17.714 1.00 96.12 96 LYS A CA 1
ATOM 758 C C . LYS A 1 96 ? -17.784 2.573 18.196 1.00 96.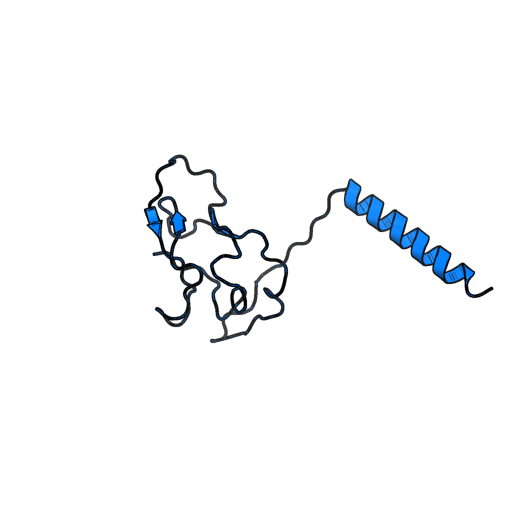12 96 LYS A C 1
ATOM 760 O O . LYS A 1 96 ? -17.818 2.115 19.331 1.00 96.12 96 LYS A O 1
ATOM 765 N N . VAL A 1 97 ? -16.777 2.344 17.347 1.00 95.44 97 VAL A N 1
ATOM 766 C CA . VAL A 1 97 ? -15.595 1.536 17.702 1.00 95.44 97 VAL A CA 1
ATOM 767 C C . VAL A 1 97 ? -14.833 2.187 18.852 1.00 95.44 97 VAL A C 1
ATOM 769 O O . VAL A 1 97 ? -14.473 1.504 19.805 1.00 95.44 97 VAL A O 1
ATOM 772 N N . TRP A 1 98 ? -14.650 3.507 18.803 1.00 94.19 98 TRP A N 1
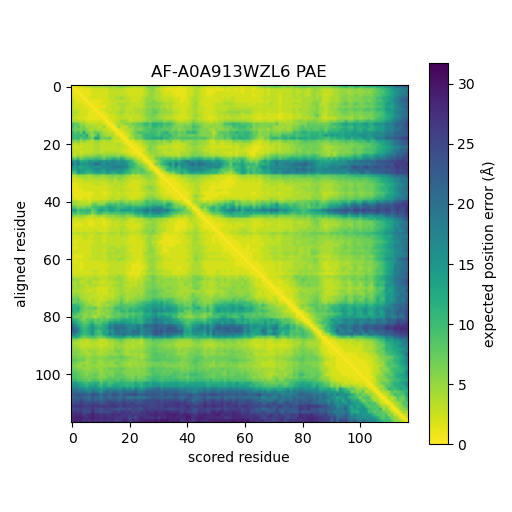ATOM 773 C CA . TRP A 1 98 ? -13.982 4.256 19.862 1.00 94.19 98 TRP A CA 1
ATOM 774 C C . TRP A 1 98 ? -14.688 4.109 21.216 1.00 94.19 98 TRP A C 1
ATOM 776 O O . TRP A 1 98 ? -14.050 3.754 22.203 1.00 94.19 98 TRP A O 1
ATOM 786 N N . THR A 1 99 ? -16.012 4.287 21.263 1.00 94.00 99 THR A N 1
ATOM 787 C CA . THR A 1 99 ? -16.793 4.088 22.493 1.00 94.00 99 THR A CA 1
ATOM 788 C C . THR A 1 99 ? -16.680 2.655 23.014 1.00 94.00 99 THR A C 1
ATOM 790 O O . THR A 1 99 ? -16.512 2.461 24.215 1.00 94.00 99 THR A O 1
ATOM 793 N N . SER A 1 100 ? -16.721 1.645 22.139 1.00 92.38 100 SER A N 1
ATOM 794 C CA . SER A 1 100 ? -16.521 0.248 22.546 1.00 92.38 100 SER A CA 1
ATOM 795 C C . SER A 1 100 ? -15.135 0.004 23.150 1.00 92.38 100 SER A C 1
ATOM 797 O O . SER A 1 100 ? -15.037 -0.663 24.176 1.00 92.38 100 SER A O 1
ATOM 799 N N . ILE A 1 101 ? -14.077 0.577 22.566 1.00 91.25 101 ILE A N 1
ATOM 800 C CA . ILE A 1 101 ? -12.714 0.491 23.115 1.00 91.25 101 ILE A CA 1
ATOM 801 C C . ILE A 1 101 ? -12.660 1.115 24.517 1.00 91.25 101 ILE A C 1
ATOM 803 O O . ILE A 1 101 ? -12.110 0.506 25.429 1.00 91.25 101 ILE A O 1
ATOM 807 N N . GLN A 1 102 ? -13.266 2.290 24.716 1.00 89.12 102 GLN A N 1
ATOM 808 C CA . GLN A 1 102 ? -13.292 2.964 26.022 1.00 89.12 102 GLN A CA 1
ATOM 809 C C . GLN A 1 102 ? -14.047 2.158 27.092 1.00 89.12 102 GLN A C 1
ATOM 811 O O . GLN A 1 102 ? -13.588 2.052 28.232 1.00 89.12 102 GLN A O 1
ATOM 816 N N . LEU A 1 103 ? -15.191 1.569 26.732 1.00 88.50 103 LEU A N 1
ATOM 817 C CA . LEU A 1 103 ? -15.969 0.721 27.637 1.00 88.50 103 LEU A CA 1
ATOM 818 C C . LEU A 1 103 ? -15.180 -0.521 28.061 1.00 88.50 103 LEU A C 1
ATOM 820 O O . LEU A 1 103 ? -15.086 -0.796 29.253 1.00 88.50 103 LEU A O 1
ATOM 824 N N . ASN A 1 104 ? -14.555 -1.220 27.115 1.00 85.81 104 ASN A N 1
ATOM 825 C CA . ASN A 1 104 ? -13.791 -2.428 27.428 1.00 85.81 104 ASN A CA 1
ATOM 826 C C . ASN A 1 104 ? -12.535 -2.111 28.249 1.00 85.81 104 ASN A C 1
ATOM 828 O O . ASN A 1 104 ? -12.298 -2.746 29.268 1.00 85.81 104 ASN A O 1
ATOM 832 N N . ALA A 1 105 ? -11.786 -1.064 27.885 1.00 82.62 105 ALA A N 1
ATOM 833 C CA . ALA A 1 105 ? -10.587 -0.674 28.628 1.00 82.62 105 ALA A CA 1
ATOM 834 C C . ALA A 1 105 ? -10.895 -0.281 30.086 1.00 82.62 105 ALA A C 1
ATOM 836 O O . ALA A 1 105 ? -10.111 -0.570 30.988 1.00 82.62 105 ALA A O 1
ATOM 837 N N . SER A 1 106 ? -12.043 0.359 30.335 1.00 73.06 106 SER A N 1
ATOM 838 C CA . SER A 1 106 ? -12.469 0.702 31.700 1.00 73.06 106 SER A CA 1
ATOM 839 C C . SER A 1 106 ? -12.939 -0.514 32.509 1.00 73.06 106 SER A C 1
ATOM 841 O O . SER A 1 106 ? -12.705 -0.566 33.716 1.00 73.06 106 SER A O 1
ATOM 843 N N . GLN A 1 107 ? -13.544 -1.516 31.864 1.00 67.06 107 GLN A N 1
ATOM 844 C CA . GLN A 1 107 ? -13.887 -2.790 32.503 1.00 67.06 107 GLN A CA 1
ATOM 845 C C . GLN A 1 107 ? -12.643 -3.615 32.849 1.00 67.06 107 GLN A C 1
ATOM 847 O O . GLN A 1 107 ? -12.546 -4.092 33.977 1.00 67.06 107 GLN A O 1
ATOM 852 N N . ASP A 1 108 ? -11.675 -3.719 31.935 1.00 62.75 108 ASP A N 1
ATOM 853 C CA . ASP A 1 108 ? -10.421 -4.450 32.158 1.00 62.75 108 ASP A CA 1
ATOM 854 C C . ASP A 1 108 ? -9.597 -3.825 33.294 1.00 62.75 108 ASP A C 1
ATOM 856 O O . ASP A 1 108 ? -9.043 -4.536 34.138 1.00 62.75 108 ASP A O 1
ATOM 860 N N . PHE A 1 109 ? -9.571 -2.490 33.383 1.00 58.81 109 PHE A N 1
ATOM 861 C CA . PHE A 1 109 ? -8.935 -1.783 34.497 1.00 58.81 109 PHE A CA 1
ATOM 862 C C . PHE A 1 109 ? -9.601 -2.112 35.843 1.00 58.81 109 PHE A C 1
ATOM 864 O O . PHE A 1 109 ? -8.911 -2.410 36.815 1.00 58.81 109 PHE A O 1
ATOM 871 N N . ASN A 1 110 ? -10.935 -2.132 35.899 1.00 56.47 110 ASN A N 1
ATOM 872 C CA . ASN A 1 110 ? -11.667 -2.451 37.128 1.00 56.47 110 ASN A CA 1
ATOM 873 C C . ASN A 1 110 ? -11.551 -3.931 37.526 1.00 56.47 110 ASN A C 1
ATOM 875 O O . ASN A 1 110 ? -11.420 -4.226 38.713 1.00 56.47 110 ASN A O 1
ATOM 879 N N . ALA A 1 111 ? -11.546 -4.850 36.556 1.00 58.00 111 ALA A N 1
ATOM 880 C CA . ALA A 1 111 ? -11.331 -6.276 36.799 1.00 58.00 111 ALA A CA 1
ATOM 881 C C . ALA A 1 111 ? -9.925 -6.554 37.357 1.00 58.00 111 ALA A C 1
ATOM 883 O O . ALA A 1 111 ? -9.761 -7.407 38.221 1.00 58.00 111 ALA A O 1
ATOM 884 N N . SER A 1 112 ? -8.917 -5.795 36.920 1.00 55.62 112 SER A N 1
ATOM 885 C CA . SER A 1 112 ? -7.532 -5.925 37.397 1.00 55.62 112 SER A CA 1
ATOM 886 C C . SER A 1 112 ? -7.353 -5.512 38.866 1.00 55.62 112 SER A C 1
ATOM 888 O O . SER A 1 112 ? -6.460 -6.021 39.539 1.00 55.62 112 SER A O 1
ATOM 890 N N . ILE A 1 113 ? -8.203 -4.615 39.380 1.00 51.94 113 ILE A N 1
ATOM 891 C CA . ILE A 1 113 ? -8.170 -4.160 40.781 1.00 51.94 113 ILE A CA 1
ATOM 892 C C . ILE A 1 113 ? -8.827 -5.189 41.712 1.00 51.94 113 ILE A C 1
ATOM 894 O O . ILE A 1 113 ? -8.402 -5.342 42.852 1.00 51.94 113 ILE A O 1
ATOM 898 N N . THR A 1 114 ? -9.809 -5.956 41.228 1.00 51.31 114 THR A N 1
ATOM 899 C CA . THR A 1 114 ? -10.553 -6.925 42.056 1.00 51.31 114 THR A CA 1
ATOM 900 C C . THR A 1 114 ? -9.750 -8.181 42.422 1.00 51.31 114 THR A C 1
ATOM 902 O O . THR A 1 114 ? -10.169 -8.927 43.297 1.00 51.31 114 THR A O 1
ATOM 905 N N . PHE A 1 115 ? -8.601 -8.429 41.782 1.00 47.78 115 PHE A N 1
ATOM 906 C CA . PHE A 1 115 ? -7.684 -9.527 42.135 1.00 47.78 115 PHE A CA 1
ATOM 907 C C . PHE A 1 115 ? -6.638 -9.142 43.198 1.00 47.78 115 PHE A C 1
ATOM 909 O O . PHE A 1 115 ? -5.788 -9.967 43.535 1.00 47.78 115 PHE A O 1
ATOM 916 N N . LEU A 1 116 ? -6.653 -7.895 43.683 1.00 48.09 116 LEU A N 1
ATOM 917 C CA . LEU A 1 116 ? -5.684 -7.363 44.650 1.00 48.09 116 LEU A CA 1
ATOM 918 C C . LEU A 1 116 ? -6.289 -7.057 46.037 1.00 48.09 116 LEU A C 1
ATOM 920 O O . LEU A 1 116 ? -5.572 -6.528 46.886 1.00 48.09 116 LEU A O 1
ATOM 924 N N . GLU A 1 117 ? -7.555 -7.410 46.278 1.00 42.97 117 GLU A N 1
ATOM 925 C CA . GLU A 1 117 ? -8.203 -7.426 47.606 1.00 42.97 117 GLU A CA 1
ATOM 926 C C . GLU A 1 117 ? -8.409 -8.866 48.097 1.00 42.97 117 GLU A C 1
ATOM 928 O O . GLU A 1 117 ? -8.208 -9.102 49.311 1.00 42.97 117 GLU A O 1
#

pLDDT: mean 81.72, std 12.84, range [42.97, 96.62]

Nearest PDB structures (foldseek):
  7s3g-assembly1_A  TM=8.407E-01  e=7.351E-06  Homo sapiens
  2nv9-assembly3_F  TM=8.990E-01  e=1.857E-05  Paramecium bursaria Chlorella virus 1
  2plk-assembly1_B  TM=8.768E-01  e=1.984E-05  Vibrio vulnificus CMCP6
  2nv9-assembly4_H  TM=8.974E-01  e=2.585E-05  Paramecium bursaria Chlorella virus 1
  5gjm-assembly1_B  TM=8.444E-01  e=3.153E-05  Selenomonas ruminantium

Radius of gyration: 20.07 Å; Cα contacts (8 Å, |Δi|>4): 145; chains: 1; bounding box: 38×24×68 Å

InterPro domains:
  IPR002433 Ornithine decarboxylase [PTHR11482] (1-93)
  IPR009006 Alanine racemase/group IV decarboxylase, C-terminal [G3DSA:2.40.37.10] (1-108)
  IPR009006 Alanine racemase/group IV decarboxylase, C-terminal [SSF50621] (1-93)
  IPR022643 Orn/DAP/Arg decarboxylase 2, C-terminal [PF00278] (1-70)

Secondary structure (DSSP, 8-state):
-EE-S--TTTTTTT--GGG--EEESS--S---EEEEEEE-SSTTTT-EEEEEEEEE---TTPPEEESSTTSSSGGG---GGG--S-S-PPP---HHHHHHHHHHHHHHHHHHHTT--